Protein AF-A0A820LDZ4-F1 (afdb_monomer_lite)

Foldseek 3Di:
DQVVVLVVQVVCCVVPVVDQFDKAWDDDDFPDPDFPAFADDDPDPLVVVLQVLLVVLLVVLCVVQVLPVLFVDKRKDKGRTATPLVVVLVVVVVVVVPDPDDDDPVPPPVSNCSVVVHRHAIAIEIQTWDDDPQQWTFHDGDVPSTDVVSVVSSFVCSPVPRPRHRTYMYISQIRVVYHSDPD

Structure (mmCIF, N/CA/C/O backbone):
data_AF-A0A820LDZ4-F1
#
_entry.id   AF-A0A820LDZ4-F1
#
loop_
_atom_site.group_PDB
_atom_site.id
_atom_site.type_symbol
_atom_site.label_atom_id
_atom_site.label_alt_id
_atom_site.label_comp_id
_atom_site.label_asym_id
_atom_site.label_entity_id
_atom_site.label_seq_id
_atom_site.pdbx_PDB_ins_code
_atom_site.Cartn_x
_atom_site.Cartn_y
_atom_site.Cartn_z
_atom_site.occupancy
_atom_site.B_iso_or_equiv
_atom_site.auth_seq_id
_atom_site.auth_comp_id
_atom_site.auth_asym_id
_atom_site.auth_atom_id
_atom_site.pdbx_PDB_model_num
ATOM 1 N N . ASN A 1 1 ? -3.544 -14.810 -9.391 1.00 91.81 1 ASN A N 1
ATOM 2 C CA . ASN A 1 1 ? -2.266 -14.932 -10.120 1.00 91.81 1 ASN A CA 1
ATOM 3 C C . ASN A 1 1 ? -1.621 -13.548 -10.182 1.00 91.81 1 ASN A C 1
ATOM 5 O O . ASN A 1 1 ? -2.270 -12.630 -10.665 1.00 91.81 1 ASN A O 1
ATOM 9 N N . TRP A 1 2 ? -0.406 -13.363 -9.652 1.00 96.25 2 TRP A N 1
ATOM 10 C CA . TRP A 1 2 ? 0.249 -12.044 -9.598 1.00 96.25 2 TRP A CA 1
ATOM 11 C C . TRP A 1 2 ? 0.609 -11.492 -10.979 1.00 96.25 2 TRP A C 1
ATOM 13 O O . TRP A 1 2 ? 0.410 -10.307 -11.232 1.00 96.25 2 TRP A O 1
ATOM 23 N N . ASN A 1 3 ? 1.061 -12.344 -11.900 1.00 94.25 3 ASN A N 1
ATOM 24 C CA . ASN A 1 3 ? 1.468 -11.915 -13.239 1.00 94.25 3 ASN A CA 1
ATOM 25 C C . ASN A 1 3 ? 0.296 -11.323 -14.035 1.00 94.25 3 ASN A C 1
ATOM 27 O O . ASN A 1 3 ? 0.443 -10.286 -14.681 1.00 94.25 3 ASN A O 1
ATOM 31 N N . GLU A 1 4 ? -0.894 -11.912 -13.911 1.00 96.69 4 GLU A N 1
ATOM 32 C CA . GLU A 1 4 ? -2.128 -11.366 -14.491 1.00 96.69 4 GLU A CA 1
ATOM 33 C C . GLU A 1 4 ? -2.488 -9.992 -13.908 1.00 96.69 4 GLU A C 1
ATOM 35 O O . GLU A 1 4 ? -2.850 -9.086 -14.658 1.00 96.69 4 GLU A O 1
ATOM 40 N N . LEU A 1 5 ? -2.329 -9.800 -12.592 1.00 97.31 5 LEU A N 1
ATOM 41 C CA . LEU A 1 5 ? -2.574 -8.510 -11.939 1.00 97.31 5 LEU A CA 1
ATOM 42 C C . LEU A 1 5 ? -1.616 -7.423 -12.446 1.00 97.31 5 LEU A C 1
ATOM 44 O O . LEU A 1 5 ? -2.053 -6.309 -12.731 1.00 97.31 5 LEU A O 1
ATOM 48 N N . PHE A 1 6 ? -0.328 -7.736 -12.622 1.00 96.56 6 PHE A N 1
ATOM 49 C CA . PHE A 1 6 ? 0.636 -6.788 -13.192 1.00 96.56 6 PHE A CA 1
ATOM 50 C C . PHE A 1 6 ? 0.334 -6.454 -14.657 1.00 96.56 6 PHE A C 1
ATOM 52 O O . PHE A 1 6 ? 0.471 -5.299 -15.067 1.00 96.56 6 PHE A O 1
ATOM 59 N N . ILE A 1 7 ? -0.100 -7.436 -15.456 1.00 96.31 7 ILE A N 1
ATOM 60 C CA . ILE A 1 7 ? -0.547 -7.192 -16.834 1.00 96.31 7 ILE A CA 1
ATOM 61 C C . ILE A 1 7 ? -1.754 -6.250 -16.825 1.00 96.31 7 ILE A C 1
ATOM 63 O O . ILE A 1 7 ? -1.738 -5.242 -17.530 1.00 96.31 7 ILE A O 1
ATOM 67 N N . LEU A 1 8 ? -2.756 -6.520 -15.985 1.00 97.25 8 LEU A N 1
ATOM 68 C CA . LEU A 1 8 ? -3.945 -5.681 -15.858 1.00 97.25 8 LEU A CA 1
ATOM 69 C C . LEU A 1 8 ? -3.591 -4.246 -15.437 1.00 97.25 8 LEU A C 1
ATOM 71 O O . LEU A 1 8 ? -4.048 -3.296 -16.068 1.00 97.25 8 LEU A O 1
ATOM 75 N N . ALA A 1 9 ? -2.719 -4.074 -14.442 1.00 97.06 9 ALA A N 1
ATOM 76 C CA . ALA A 1 9 ? -2.246 -2.761 -14.001 1.00 97.06 9 ALA A CA 1
ATOM 77 C C . ALA A 1 9 ? -1.573 -1.966 -15.136 1.00 97.06 9 ALA A C 1
ATOM 79 O O . ALA A 1 9 ? -1.817 -0.767 -15.313 1.00 97.06 9 ALA A O 1
ATOM 80 N N . ARG A 1 10 ? -0.763 -2.639 -15.962 1.00 94.88 10 ARG A N 1
ATOM 81 C CA . ARG A 1 10 ? -0.138 -2.032 -17.147 1.00 94.88 10 ARG A CA 1
ATOM 82 C C . ARG A 1 10 ? -1.156 -1.676 -18.226 1.00 94.88 10 ARG A C 1
ATOM 84 O O . ARG A 1 10 ? -0.977 -0.669 -18.900 1.00 94.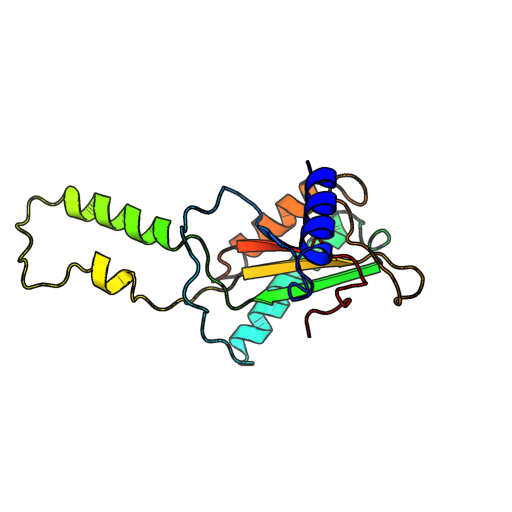88 10 ARG A O 1
ATOM 91 N N . LEU A 1 11 ? -2.195 -2.487 -18.418 1.00 96.75 11 LEU A N 1
ATOM 92 C CA . LEU A 1 11 ? -3.255 -2.195 -19.384 1.00 96.75 11 LEU A CA 1
ATOM 93 C C . LEU A 1 11 ? -4.089 -0.988 -18.945 1.00 96.75 11 LEU A C 1
ATOM 95 O O . LEU A 1 11 ? -4.303 -0.089 -19.752 1.00 96.75 11 LEU A O 1
ATOM 99 N N . ILE A 1 12 ? -4.480 -0.925 -17.668 1.00 96.88 12 ILE A N 1
ATOM 100 C CA . ILE A 1 12 ? -5.252 0.192 -17.105 1.00 96.88 12 ILE A CA 1
ATOM 101 C C . ILE A 1 12 ? -4.494 1.509 -17.273 1.00 96.88 12 ILE A C 1
ATOM 103 O O . ILE A 1 12 ? -5.040 2.461 -17.817 1.00 96.88 12 ILE A O 1
ATOM 107 N N . THR A 1 13 ? -3.223 1.560 -16.872 1.00 95.56 13 THR A N 1
ATOM 108 C CA . THR A 1 13 ? -2.431 2.800 -16.965 1.00 95.56 13 THR A CA 1
ATOM 109 C C . THR A 1 13 ? -2.109 3.213 -18.406 1.00 95.56 13 THR A C 1
ATOM 111 O O . THR A 1 13 ? -1.914 4.395 -18.684 1.00 95.56 13 THR A O 1
ATOM 114 N N . LYS A 1 14 ? -2.087 2.263 -19.352 1.00 93.44 14 LYS A N 1
ATOM 115 C CA . LYS A 1 14 ? -1.964 2.556 -20.789 1.00 93.44 14 LYS A CA 1
ATOM 116 C C . LYS A 1 14 ? -3.260 3.059 -21.414 1.00 93.44 14 LYS A C 1
ATOM 118 O O . LYS A 1 14 ? -3.196 3.918 -22.281 1.00 93.44 14 LYS A O 1
ATOM 123 N N . ALA A 1 15 ? -4.402 2.496 -21.027 1.00 96.56 15 ALA A N 1
ATOM 124 C CA . ALA A 1 15 ? -5.705 2.876 -21.568 1.00 96.56 15 ALA A CA 1
ATOM 125 C C . ALA A 1 15 ? -6.211 4.193 -20.961 1.00 96.56 15 ALA A C 1
ATOM 127 O O . ALA A 1 15 ? -6.819 5.010 -21.648 1.00 96.56 15 ALA A O 1
ATOM 128 N N . CYS A 1 16 ? -5.931 4.412 -19.677 1.00 95.62 16 CYS A N 1
ATOM 129 C CA . CYS A 1 16 ? -6.402 5.547 -18.901 1.00 95.62 16 CYS A CA 1
ATOM 130 C C . CYS A 1 16 ? -5.209 6.386 -18.435 1.00 95.62 16 CYS A C 1
ATOM 132 O O . CYS A 1 16 ? -4.740 6.236 -17.312 1.00 95.62 16 CYS A O 1
ATOM 134 N N . HIS A 1 17 ? -4.737 7.308 -19.277 1.00 90.38 17 HIS A N 1
ATOM 135 C CA . HIS A 1 17 ? -3.549 8.131 -18.992 1.00 90.38 17 HIS A CA 1
ATOM 136 C C . HIS A 1 17 ? -3.663 9.052 -17.761 1.00 90.38 17 HIS A C 1
ATOM 138 O O . HIS A 1 17 ? -2.660 9.593 -17.313 1.00 90.38 17 HIS A O 1
ATOM 144 N N . HIS A 1 18 ? -4.866 9.235 -17.211 1.00 94.12 18 HIS A N 1
ATOM 145 C CA . HIS A 1 18 ? -5.101 9.965 -15.960 1.00 94.12 18 HIS A CA 1
ATOM 146 C C . HIS A 1 18 ? -4.904 9.089 -14.707 1.00 94.12 18 HIS A C 1
ATOM 148 O O . HIS A 1 18 ? -4.916 9.600 -13.589 1.00 94.12 18 HIS A O 1
ATOM 154 N N . ILE A 1 19 ? -4.738 7.772 -14.874 1.00 94.88 19 ILE A N 1
ATOM 155 C CA . ILE A 1 19 ? -4.472 6.832 -13.787 1.00 94.88 19 ILE A CA 1
ATOM 156 C C . ILE A 1 19 ? -2.964 6.626 -13.687 1.00 94.88 19 ILE A C 1
ATOM 158 O O . ILE A 1 19 ? -2.357 5.915 -14.487 1.00 94.88 19 ILE A O 1
ATOM 162 N N . ASN A 1 20 ? -2.367 7.213 -12.653 1.00 93.31 20 ASN A N 1
ATOM 163 C CA . ASN A 1 20 ? -0.928 7.111 -12.419 1.00 93.31 20 ASN A CA 1
ATOM 164 C C . ASN A 1 20 ? -0.528 5.835 -11.683 1.00 93.31 20 ASN A C 1
ATOM 166 O O . ASN A 1 20 ? 0.629 5.434 -11.775 1.00 93.31 20 ASN A O 1
ATOM 170 N N . ARG A 1 21 ? -1.447 5.224 -10.921 1.00 96.12 21 ARG A N 1
ATOM 171 C CA . ARG A 1 21 ? -1.162 4.064 -10.071 1.00 96.12 21 ARG A CA 1
ATOM 172 C C . ARG A 1 21 ? -2.318 3.081 -10.024 1.00 96.12 21 ARG A C 1
ATOM 174 O O . ARG A 1 21 ? -3.480 3.474 -9.991 1.00 96.12 21 ARG A O 1
ATOM 181 N N . VAL A 1 22 ? -1.971 1.802 -9.963 1.00 97.56 22 VAL A N 1
ATOM 182 C CA . VAL A 1 22 ? -2.888 0.687 -9.736 1.00 97.56 22 VAL A CA 1
ATOM 183 C C . VAL A 1 22 ? -2.354 -0.131 -8.568 1.00 97.56 22 VAL A C 1
ATOM 185 O O . VAL A 1 22 ? -1.201 -0.557 -8.563 1.00 97.56 22 VAL A O 1
ATOM 188 N N . VAL A 1 23 ? -3.208 -0.357 -7.577 1.00 97.62 23 VAL A N 1
ATOM 189 C CA . VAL A 1 23 ? -2.893 -1.114 -6.363 1.00 97.62 23 VAL A CA 1
ATOM 190 C C . VAL A 1 23 ? -3.804 -2.331 -6.250 1.00 97.62 23 VAL A C 1
ATOM 192 O O . VAL A 1 23 ? -4.961 -2.294 -6.666 1.00 97.62 23 VAL A O 1
ATOM 195 N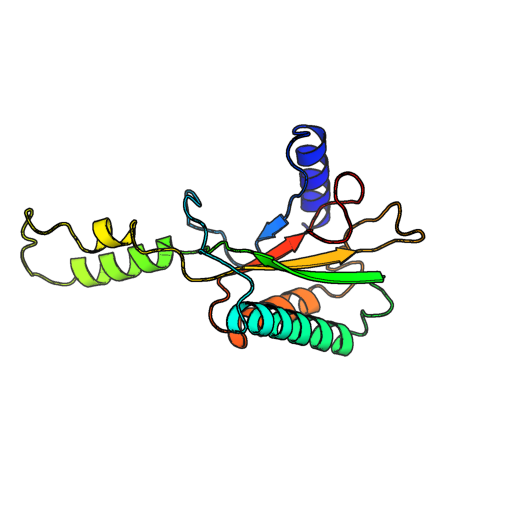 N . TYR A 1 24 ? -3.292 -3.405 -5.659 1.00 97.69 24 TYR A N 1
ATOM 196 C CA . TYR A 1 24 ? -4.068 -4.575 -5.268 1.00 97.69 24 TYR A CA 1
ATOM 197 C C . TYR A 1 24 ? -4.395 -4.517 -3.779 1.00 97.69 24 TYR A C 1
ATOM 199 O O . TYR A 1 24 ? -3.505 -4.296 -2.963 1.00 97.69 24 TYR A O 1
ATOM 207 N N . ILE A 1 25 ? -5.656 -4.733 -3.408 1.00 97.00 25 ILE A N 1
ATOM 208 C CA . ILE A 1 25 ? -6.081 -4.742 -2.004 1.00 97.00 25 ILE A CA 1
ATOM 209 C C . ILE A 1 25 ? -5.929 -6.159 -1.449 1.00 97.00 25 ILE A C 1
ATOM 211 O O . ILE A 1 25 ? -6.542 -7.093 -1.964 1.00 97.00 25 ILE A O 1
ATOM 215 N N . LEU A 1 26 ? -5.124 -6.327 -0.397 1.00 96.44 26 LEU A N 1
ATOM 216 C CA . LEU A 1 26 ? -4.851 -7.641 0.184 1.00 96.44 26 LEU A CA 1
ATOM 217 C C . LEU A 1 26 ? -6.003 -8.123 1.083 1.00 96.44 26 LEU A C 1
ATOM 219 O O . LEU A 1 26 ? -6.710 -7.352 1.747 1.00 96.44 26 LEU A O 1
ATOM 223 N N . GLY A 1 27 ? -6.143 -9.448 1.151 1.00 92.12 27 GLY A N 1
ATOM 224 C CA . GLY A 1 27 ? -7.126 -10.143 1.976 1.00 92.12 27 GLY A CA 1
ATOM 225 C C . GLY A 1 27 ? -8.424 -10.475 1.238 1.00 92.12 27 GLY A C 1
ATOM 226 O O . GLY A 1 27 ? -8.455 -10.638 0.022 1.00 92.12 27 GLY A O 1
ATOM 227 N N . LYS A 1 28 ? -9.512 -10.623 2.003 1.00 90.75 28 LYS A N 1
ATOM 228 C CA . LYS A 1 28 ? -10.833 -10.978 1.463 1.00 90.75 28 LYS A CA 1
ATOM 229 C C . LYS A 1 28 ? -11.374 -9.878 0.549 1.00 90.75 28 LYS A C 1
ATOM 231 O O . LYS A 1 28 ? -11.062 -8.704 0.766 1.00 90.75 28 LYS A O 1
ATOM 236 N N . LYS A 1 29 ? -12.234 -10.281 -0.394 1.00 89.75 29 LYS A N 1
ATOM 237 C CA . LYS A 1 29 ? -12.983 -9.393 -1.293 1.00 89.75 29 LYS A CA 1
ATOM 238 C C . LYS A 1 29 ? -13.617 -8.240 -0.509 1.00 89.75 29 LYS A C 1
ATOM 240 O O . LYS A 1 29 ? -14.257 -8.476 0.515 1.00 89.75 29 LYS A O 1
ATOM 245 N N . ILE A 1 30 ? -13.431 -7.022 -1.009 1.00 88.56 30 ILE A N 1
ATOM 246 C CA . ILE A 1 30 ? -14.076 -5.824 -0.471 1.00 88.56 30 ILE A CA 1
ATOM 247 C C . ILE A 1 30 ? -15.571 -5.890 -0.782 1.00 88.56 30 ILE A C 1
ATOM 249 O O . ILE A 1 30 ? -15.960 -6.167 -1.919 1.00 88.56 30 ILE A O 1
ATOM 253 N N . LEU A 1 31 ? -16.390 -5.692 0.251 1.00 81.38 31 LEU A N 1
ATOM 254 C CA . LEU A 1 31 ? -17.851 -5.684 0.143 1.00 81.38 31 LEU A CA 1
ATOM 255 C C . LEU A 1 31 ? -18.421 -4.276 -0.039 1.00 81.38 31 LEU A C 1
ATOM 257 O O . LEU A 1 31 ? -19.598 -4.145 -0.363 1.00 81.38 31 LEU A O 1
ATOM 261 N N . ASP A 1 32 ? -17.610 -3.237 0.170 1.00 76.94 32 ASP A N 1
ATOM 262 C CA . ASP A 1 32 ? -18.027 -1.867 -0.107 1.00 76.94 32 ASP A CA 1
ATOM 263 C C . ASP A 1 32 ? -18.337 -1.730 -1.599 1.00 76.94 32 ASP A C 1
ATOM 265 O O . ASP A 1 32 ? -17.495 -2.038 -2.445 1.00 76.94 32 ASP A O 1
ATOM 269 N N . ALA A 1 33 ? -19.543 -1.263 -1.917 1.00 71.81 33 ALA A N 1
ATOM 270 C CA . ALA A 1 33 ? -19.920 -0.982 -3.297 1.00 71.81 33 ALA A CA 1
ATOM 271 C C . ALA A 1 33 ? -19.089 0.181 -3.861 1.00 71.81 33 ALA A C 1
ATOM 273 O O . ALA A 1 33 ? -18.603 0.105 -4.986 1.00 71.81 33 ALA A O 1
ATOM 274 N N . GLU A 1 34 ? -18.886 1.229 -3.054 1.00 79.50 34 GLU A N 1
ATOM 275 C CA . GLU A 1 34 ? -18.135 2.427 -3.422 1.00 79.50 34 GLU A CA 1
ATOM 276 C C . GLU A 1 34 ? -17.429 3.046 -2.208 1.00 79.50 34 GLU A C 1
ATOM 278 O O . GLU A 1 34 ? -17.932 3.031 -1.080 1.00 79.50 34 GLU A O 1
ATOM 283 N N . ILE A 1 35 ? -16.268 3.658 -2.452 1.00 83.81 35 ILE A N 1
ATOM 284 C CA . ILE A 1 35 ? -15.546 4.459 -1.461 1.00 83.81 35 ILE A CA 1
ATOM 285 C C . ILE A 1 35 ? -15.822 5.938 -1.740 1.00 83.81 35 ILE A C 1
ATOM 287 O O . ILE A 1 35 ? -15.151 6.571 -2.548 1.00 83.81 35 ILE A O 1
ATOM 291 N N . THR A 1 36 ? -16.815 6.499 -1.052 1.00 82.44 36 THR A N 1
ATOM 292 C CA . THR A 1 36 ? -17.288 7.884 -1.267 1.00 82.44 36 THR A CA 1
ATOM 293 C C . THR A 1 36 ? -16.688 8.913 -0.306 1.00 82.44 36 THR A C 1
ATOM 295 O O . THR A 1 36 ? -16.919 10.110 -0.446 1.00 82.44 36 THR A O 1
ATOM 298 N N . GLN A 1 37 ? -15.922 8.463 0.689 1.00 84.31 37 GLN A N 1
ATOM 299 C CA . GLN A 1 37 ? -15.364 9.311 1.741 1.00 84.31 37 GLN A CA 1
ATOM 300 C C . GLN A 1 37 ? -13.917 8.934 2.024 1.00 84.31 37 GLN A C 1
ATOM 302 O O . GLN A 1 37 ? -13.601 7.746 2.140 1.00 84.31 37 GLN A O 1
ATOM 307 N N . VAL A 1 38 ? -13.092 9.961 2.221 1.00 91.94 38 VAL A N 1
ATOM 308 C CA . VAL A 1 38 ? -11.710 9.855 2.692 1.00 91.94 38 VAL A CA 1
ATOM 309 C C . VAL A 1 38 ? -11.616 10.260 4.161 1.00 91.94 38 VAL A C 1
ATOM 311 O O . VAL A 1 38 ? -12.336 11.142 4.631 1.00 91.94 38 VAL A O 1
ATOM 314 N N . THR A 1 39 ? -10.711 9.625 4.895 1.00 91.75 39 THR A N 1
ATOM 315 C CA . THR A 1 39 ? -10.393 9.978 6.280 1.00 91.75 39 THR A CA 1
ATOM 316 C C . THR A 1 39 ? -9.628 11.293 6.295 1.00 91.75 39 THR A C 1
ATOM 318 O O . THR A 1 39 ? -8.538 11.386 5.728 1.00 91.75 39 THR A O 1
ATOM 321 N N . ARG A 1 40 ? -10.163 12.328 6.953 1.00 92.94 40 ARG A N 1
ATOM 322 C CA . ARG A 1 40 ? -9.474 13.622 7.053 1.00 92.94 40 ARG A CA 1
ATOM 323 C C . ARG A 1 40 ? -8.105 13.417 7.701 1.00 92.94 40 ARG A C 1
ATOM 325 O O . ARG A 1 40 ? -8.017 13.024 8.859 1.00 92.94 40 ARG A O 1
ATOM 332 N N . THR A 1 41 ? -7.050 13.673 6.936 1.00 94.62 41 THR A N 1
ATOM 333 C CA . THR A 1 41 ? -5.676 13.370 7.338 1.00 94.62 41 THR A CA 1
ATOM 334 C C . THR A 1 41 ? -4.809 14.599 7.124 1.00 94.62 41 THR A C 1
ATOM 336 O O . THR A 1 41 ? -4.896 15.277 6.103 1.00 94.62 41 THR A O 1
ATOM 339 N N . SER A 1 42 ? -3.999 14.917 8.123 1.00 94.88 42 SER A N 1
ATOM 340 C CA . SER A 1 42 ? -2.992 15.975 8.089 1.00 94.88 42 SER A CA 1
ATOM 341 C C . SER A 1 42 ? -1.743 15.445 8.785 1.00 94.88 42 SER A C 1
ATOM 343 O O . SER A 1 42 ? -1.820 14.431 9.478 1.00 94.88 42 SER A O 1
ATOM 345 N N . LEU A 1 43 ? -0.601 16.106 8.598 1.00 95.06 43 LEU A N 1
ATOM 346 C CA . LEU A 1 43 ? 0.676 15.710 9.199 1.00 95.06 43 LEU A CA 1
ATOM 347 C C . LEU A 1 43 ? 0.705 16.018 10.705 1.00 95.06 43 LEU A C 1
ATOM 349 O O . LEU A 1 43 ? 1.436 16.887 11.171 1.00 95.06 43 LEU A O 1
ATOM 353 N N . THR A 1 44 ? -0.140 15.327 11.467 1.00 96.81 44 THR A N 1
ATOM 354 C CA . THR A 1 44 ? -0.107 15.315 12.928 1.00 96.81 44 THR A CA 1
ATOM 355 C C . THR A 1 44 ? 0.828 14.213 13.414 1.00 96.81 44 THR A C 1
ATOM 357 O O . THR A 1 44 ? 1.102 13.248 12.695 1.00 96.81 44 THR A O 1
ATOM 360 N N . GLN A 1 45 ? 1.296 14.338 14.655 1.00 96.81 45 GLN A N 1
ATOM 361 C CA . GLN A 1 45 ? 2.224 13.378 15.252 1.00 96.81 45 GLN A CA 1
ATOM 362 C C . GLN A 1 45 ? 1.668 11.945 15.223 1.00 96.81 45 GLN A C 1
ATOM 364 O O . GLN A 1 45 ? 2.360 11.036 14.777 1.00 96.81 45 GLN A O 1
ATOM 369 N N . ASP A 1 46 ? 0.386 11.765 15.554 1.00 95.25 46 ASP A N 1
ATOM 370 C CA . ASP A 1 46 ? -0.271 10.451 15.544 1.00 95.25 46 ASP A CA 1
ATOM 371 C C . ASP A 1 46 ? -0.277 9.787 14.158 1.00 95.25 46 ASP A C 1
ATOM 373 O O . ASP A 1 46 ? -0.145 8.569 14.035 1.00 95.25 46 ASP A O 1
ATOM 377 N N . ILE A 1 47 ? -0.437 10.576 13.090 1.00 97.00 47 ILE A N 1
ATOM 378 C CA . ILE A 1 47 ? -0.436 10.070 11.712 1.00 97.00 47 ILE A CA 1
ATOM 379 C C . ILE A 1 47 ? 0.979 9.684 11.283 1.00 97.00 47 ILE A C 1
ATOM 381 O O . ILE A 1 47 ? 1.172 8.630 10.674 1.00 97.00 47 ILE A O 1
ATOM 385 N N . VAL A 1 48 ? 1.969 10.505 11.638 1.00 97.38 48 VAL A N 1
ATOM 386 C CA . VAL A 1 48 ? 3.382 10.219 11.365 1.00 97.38 48 VAL A CA 1
ATOM 387 C C . VAL A 1 48 ? 3.833 8.967 12.116 1.00 97.38 48 VAL A C 1
ATOM 389 O O . VAL A 1 48 ? 4.460 8.092 11.523 1.00 97.38 48 VAL A O 1
ATOM 392 N N . ASP A 1 49 ? 3.479 8.831 13.392 1.00 97.88 49 ASP A N 1
ATOM 393 C CA . ASP A 1 49 ? 3.851 7.665 14.196 1.00 97.88 49 ASP A CA 1
ATOM 394 C C . ASP A 1 49 ? 3.151 6.395 13.719 1.00 97.88 49 ASP A C 1
ATOM 396 O O . ASP A 1 49 ? 3.771 5.332 13.674 1.00 97.88 49 ASP A O 1
ATOM 400 N N . LYS A 1 50 ? 1.907 6.504 13.241 1.00 97.81 50 LYS A N 1
ATOM 401 C CA . LYS A 1 50 ? 1.222 5.398 12.565 1.00 97.81 50 LYS A CA 1
ATOM 402 C C . LYS A 1 50 ? 1.961 4.954 11.302 1.00 97.81 50 LYS A C 1
ATOM 404 O O . LYS A 1 50 ? 2.168 3.755 11.115 1.00 97.81 50 LYS A O 1
ATOM 409 N N . ALA A 1 51 ? 2.375 5.892 10.447 1.00 97.69 51 ALA A N 1
ATOM 410 C CA . ALA A 1 51 ? 3.135 5.577 9.237 1.00 97.69 51 ALA A CA 1
ATOM 411 C C . ALA A 1 51 ? 4.487 4.921 9.575 1.00 97.69 51 ALA A C 1
ATOM 413 O O . ALA A 1 51 ? 4.820 3.882 9.006 1.00 97.69 51 ALA A O 1
ATOM 414 N N . ARG A 1 52 ? 5.210 5.453 10.571 1.00 98.44 52 ARG A N 1
ATOM 415 C CA . ARG A 1 52 ? 6.463 4.871 11.085 1.00 98.44 52 ARG A CA 1
ATOM 416 C C . ARG A 1 52 ? 6.272 3.463 11.638 1.00 98.44 52 ARG A C 1
ATOM 418 O O . ARG A 1 52 ? 7.104 2.602 11.381 1.00 98.44 52 ARG A O 1
ATOM 425 N N . ALA A 1 53 ? 5.192 3.212 12.377 1.00 98.50 53 ALA A N 1
ATOM 426 C CA . ALA A 1 53 ? 4.896 1.884 12.905 1.00 98.50 53 ALA A CA 1
ATOM 427 C C . ALA A 1 53 ? 4.629 0.876 11.774 1.00 98.50 53 ALA A C 1
ATOM 429 O O . ALA A 1 53 ? 5.147 -0.241 11.806 1.00 98.50 53 ALA A O 1
ATOM 430 N N . CYS A 1 54 ? 3.874 1.277 10.745 1.00 98.50 54 CYS A N 1
ATOM 431 C CA . CYS A 1 54 ? 3.638 0.440 9.565 1.00 98.50 54 CYS A CA 1
ATOM 432 C C . CYS A 1 54 ? 4.947 0.105 8.840 1.00 98.50 54 CYS A C 1
ATOM 434 O O . CYS A 1 54 ? 5.187 -1.061 8.523 1.00 98.50 54 CYS A O 1
ATOM 436 N N . ASP A 1 55 ? 5.786 1.118 8.608 1.00 98.38 55 ASP A N 1
ATOM 437 C CA . ASP A 1 55 ? 7.095 0.956 7.975 1.00 98.38 55 ASP A CA 1
ATOM 438 C C . ASP A 1 55 ? 8.001 0.025 8.788 1.00 98.38 55 ASP A C 1
ATOM 440 O O . ASP A 1 55 ? 8.495 -0.970 8.261 1.00 98.38 55 ASP A O 1
ATOM 444 N N . TYR A 1 56 ? 8.117 0.263 10.097 1.00 98.38 56 TYR A N 1
ATOM 445 C CA . TYR A 1 56 ? 8.900 -0.568 11.009 1.00 98.38 56 TYR A CA 1
ATOM 446 C C . TYR A 1 56 ? 8.525 -2.050 10.905 1.00 98.38 56 TYR A C 1
ATOM 448 O O . TYR A 1 56 ? 9.401 -2.899 10.725 1.00 98.38 56 TYR A O 1
ATOM 456 N N . HIS A 1 57 ? 7.230 -2.378 10.969 1.00 98.50 57 HIS A N 1
ATOM 457 C CA . HIS A 1 57 ? 6.781 -3.766 10.866 1.00 98.50 57 HIS A CA 1
ATOM 458 C C . HIS A 1 57 ? 7.103 -4.381 9.500 1.00 98.50 57 HIS A C 1
ATOM 460 O O . HIS A 1 57 ? 7.589 -5.513 9.441 1.00 98.50 57 HIS A O 1
ATOM 466 N N . ALA A 1 58 ? 6.891 -3.642 8.408 1.00 97.81 58 ALA A N 1
ATOM 467 C CA . ALA A 1 58 ? 7.228 -4.115 7.069 1.00 97.81 58 ALA A CA 1
ATOM 468 C C . ALA A 1 58 ? 8.742 -4.369 6.924 1.00 97.81 58 ALA A C 1
ATOM 470 O O . ALA A 1 58 ? 9.163 -5.405 6.410 1.00 97.81 58 ALA A O 1
ATOM 471 N N . MET A 1 59 ? 9.573 -3.466 7.442 1.00 96.44 59 MET A N 1
ATOM 472 C CA . MET A 1 59 ? 11.031 -3.578 7.412 1.00 96.44 59 MET A CA 1
ATOM 473 C C . MET A 1 59 ? 11.547 -4.764 8.235 1.00 96.44 59 MET A C 1
ATOM 475 O O . MET A 1 59 ? 12.377 -5.543 7.759 1.00 96.44 59 MET A O 1
ATOM 479 N N . VAL A 1 60 ? 11.022 -4.972 9.446 1.00 97.38 60 VAL A N 1
ATOM 480 C CA . VAL A 1 60 ? 11.394 -6.118 10.294 1.00 97.38 60 VAL A CA 1
ATOM 481 C C . VAL A 1 60 ? 11.105 -7.445 9.590 1.00 97.38 60 VAL A C 1
ATOM 483 O O . VAL A 1 60 ? 11.968 -8.322 9.556 1.00 97.38 60 VAL A O 1
ATOM 486 N N . ILE A 1 61 ? 9.933 -7.583 8.970 1.00 97.62 61 ILE A N 1
ATOM 487 C CA . ILE A 1 61 ? 9.549 -8.823 8.282 1.00 97.62 61 ILE A CA 1
ATOM 488 C C . ILE A 1 61 ? 10.411 -9.037 7.036 1.00 97.62 61 ILE A C 1
ATOM 490 O O . ILE A 1 61 ? 10.924 -10.134 6.820 1.00 97.62 61 ILE A O 1
ATOM 494 N N . MET A 1 62 ? 10.687 -7.979 6.268 1.00 95.62 62 MET A N 1
ATOM 495 C CA . MET A 1 62 ? 11.637 -8.050 5.154 1.00 95.62 62 MET A CA 1
ATOM 496 C C . MET A 1 62 ? 13.024 -8.531 5.599 1.00 95.62 62 MET A C 1
ATOM 498 O O . MET A 1 62 ? 13.673 -9.300 4.882 1.00 95.62 62 MET A O 1
ATOM 502 N N . LYS A 1 63 ? 13.462 -8.122 6.798 1.00 95.12 63 LYS A N 1
ATOM 503 C CA . LYS A 1 63 ? 14.720 -8.574 7.408 1.00 95.12 63 LYS A CA 1
ATOM 504 C C . LYS A 1 63 ? 14.713 -10.062 7.679 1.00 95.12 63 LYS A C 1
ATOM 506 O O . LYS A 1 63 ? 15.651 -10.756 7.290 1.00 95.12 63 LYS A O 1
ATOM 511 N N . ASN A 1 64 ? 13.661 -10.532 8.336 1.00 96.38 64 ASN A N 1
ATOM 512 C CA . ASN A 1 64 ? 13.529 -11.918 8.771 1.00 96.38 64 ASN A CA 1
ATOM 513 C C . ASN A 1 64 ? 13.511 -12.876 7.573 1.00 96.38 64 ASN A C 1
ATOM 515 O O . ASN A 1 64 ? 14.147 -13.928 7.613 1.00 96.38 64 ASN A O 1
ATOM 519 N N . HIS A 1 65 ? 12.891 -12.452 6.470 1.00 95.94 65 HIS A N 1
ATOM 520 C CA . HIS A 1 65 ? 12.847 -13.187 5.202 1.00 95.94 65 HIS A CA 1
ATOM 521 C C . HIS A 1 65 ? 14.070 -12.967 4.297 1.00 95.94 65 HIS A C 1
ATOM 523 O O . HIS A 1 65 ? 14.113 -13.482 3.183 1.00 95.94 65 HIS A O 1
ATOM 529 N N . LYS A 1 66 ? 15.087 -12.217 4.752 1.00 92.94 66 LYS A N 1
ATOM 530 C CA . LYS A 1 66 ? 16.331 -11.919 4.010 1.00 92.94 66 LYS A CA 1
ATOM 531 C C . LYS A 1 66 ? 16.099 -11.272 2.634 1.00 92.94 66 LYS A C 1
ATOM 533 O O . LYS A 1 66 ? 16.932 -11.402 1.740 1.00 92.94 66 LYS A O 1
ATOM 538 N N . ALA A 1 67 ? 15.001 -10.537 2.466 1.00 91.69 67 ALA A N 1
ATOM 539 C CA . ALA A 1 67 ? 14.602 -9.955 1.182 1.00 91.69 67 ALA A CA 1
ATOM 540 C C . ALA A 1 67 ? 15.194 -8.555 0.913 1.00 91.69 67 ALA A C 1
ATOM 542 O O . ALA A 1 67 ? 14.991 -8.002 -0.167 1.00 91.69 67 ALA A O 1
ATOM 543 N N . TYR A 1 68 ? 15.975 -7.996 1.847 1.00 86.81 68 TYR A N 1
ATOM 544 C CA . TYR A 1 68 ? 16.621 -6.680 1.699 1.00 86.81 68 TYR A CA 1
ATOM 545 C C . TYR A 1 68 ? 17.559 -6.563 0.498 1.00 86.81 68 TYR A C 1
ATOM 547 O O . TYR A 1 68 ? 17.710 -5.481 -0.053 1.00 86.81 68 TYR A O 1
ATOM 555 N N . SER A 1 69 ? 18.220 -7.651 0.100 1.00 89.00 69 SER A N 1
ATOM 556 C CA . SER A 1 69 ? 19.099 -7.646 -1.074 1.00 89.00 69 SER A CA 1
ATOM 557 C C . SER A 1 69 ? 18.333 -7.822 -2.386 1.00 89.00 69 SER A C 1
ATOM 559 O O . SER A 1 69 ? 18.851 -7.477 -3.446 1.00 89.00 69 SER A O 1
ATOM 561 N N . ALA A 1 70 ? 17.115 -8.366 -2.325 1.00 91.94 70 ALA A N 1
ATOM 562 C CA . ALA A 1 70 ? 16.296 -8.658 -3.495 1.00 91.94 70 ALA A CA 1
ATOM 563 C C . ALA A 1 70 ? 15.463 -7.451 -3.943 1.00 91.94 70 ALA A C 1
ATOM 565 O O . ALA A 1 70 ? 15.118 -7.358 -5.119 1.00 91.94 70 ALA A O 1
ATOM 566 N N . ILE A 1 71 ? 15.136 -6.539 -3.023 1.00 94.31 71 ILE A N 1
ATOM 567 C CA . ILE A 1 71 ? 14.293 -5.368 -3.272 1.00 94.31 71 ILE A CA 1
ATOM 568 C C . ILE A 1 71 ? 15.133 -4.099 -3.124 1.00 94.31 71 ILE A C 1
ATOM 570 O O . ILE A 1 71 ? 15.715 -3.873 -2.071 1.00 94.31 71 ILE A O 1
ATOM 574 N N . SER A 1 72 ? 15.180 -3.257 -4.164 1.00 93.69 72 SER A N 1
ATOM 575 C CA . SER A 1 72 ? 15.976 -2.021 -4.130 1.00 93.69 72 SER A CA 1
ATOM 576 C C . SER A 1 72 ? 15.450 -1.055 -3.069 1.00 93.69 72 SER A C 1
ATOM 578 O O . SER A 1 72 ? 16.229 -0.513 -2.293 1.00 93.69 72 SER A O 1
ATOM 580 N N . GLN A 1 73 ? 14.131 -0.838 -3.047 1.00 93.44 73 GLN A N 1
ATOM 581 C CA . GLN A 1 73 ? 13.435 -0.010 -2.061 1.00 93.44 73 GLN A CA 1
ATOM 582 C C . GLN A 1 73 ? 12.008 -0.525 -1.849 1.00 93.44 73 GLN A C 1
ATOM 584 O O . GLN A 1 73 ? 11.413 -1.113 -2.757 1.00 93.44 73 GLN A O 1
ATOM 589 N N . MET A 1 74 ? 11.445 -0.281 -0.665 1.00 96.25 74 MET A N 1
ATOM 590 C CA . MET A 1 74 ? 10.028 -0.523 -0.408 1.00 96.25 74 MET A CA 1
ATOM 591 C C . MET A 1 74 ? 9.401 0.599 0.425 1.00 96.25 74 MET A C 1
ATOM 593 O O . MET A 1 74 ? 9.293 0.439 1.638 1.00 96.25 74 MET A O 1
ATOM 597 N N . PRO A 1 75 ? 8.976 1.718 -0.190 1.00 96.94 75 PRO A N 1
ATOM 598 C CA . PRO A 1 75 ? 8.179 2.705 0.522 1.00 96.94 75 PRO A CA 1
ATOM 599 C C . PRO A 1 75 ? 6.907 2.094 1.123 1.00 96.94 75 PRO A C 1
ATOM 601 O O . PRO A 1 75 ? 6.255 1.230 0.523 1.00 96.94 75 PRO A O 1
ATOM 604 N N . VAL A 1 76 ? 6.547 2.563 2.314 1.00 97.81 76 VAL A N 1
ATOM 605 C CA . VAL A 1 76 ? 5.314 2.199 3.013 1.00 97.81 76 VAL A CA 1
ATOM 606 C C . VAL A 1 76 ? 4.473 3.458 3.167 1.00 97.81 76 VAL A C 1
ATOM 608 O O . VAL A 1 76 ? 4.829 4.374 3.901 1.00 97.81 76 VAL A O 1
ATOM 611 N N . VAL A 1 77 ? 3.362 3.519 2.435 1.00 97.75 77 VAL A N 1
ATOM 612 C CA . VAL A 1 77 ? 2.578 4.749 2.269 1.00 97.75 77 VAL A CA 1
ATOM 613 C C . VAL A 1 77 ? 1.249 4.617 2.993 1.0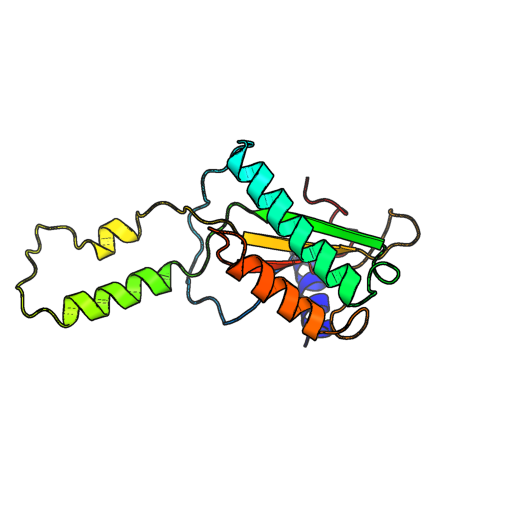0 97.75 77 VAL A C 1
ATOM 615 O O . VAL A 1 77 ? 0.472 3.702 2.723 1.00 97.75 77 VAL A O 1
ATOM 618 N N . LEU A 1 78 ? 0.957 5.546 3.898 1.00 97.81 78 LEU A N 1
ATOM 619 C CA . LEU A 1 78 ? -0.339 5.623 4.561 1.00 97.81 78 LEU A CA 1
ATOM 620 C C . LEU A 1 78 ? -1.322 6.409 3.683 1.00 97.81 78 LEU A C 1
ATOM 622 O O . LEU A 1 78 ? -1.068 7.563 3.349 1.00 97.81 78 LEU A O 1
ATOM 626 N N . ILE A 1 79 ? -2.463 5.811 3.343 1.00 97.38 79 ILE A N 1
ATOM 627 C CA . ILE A 1 79 ? -3.512 6.457 2.547 1.00 97.38 79 ILE A CA 1
ATOM 628 C C . ILE A 1 79 ? -4.772 6.717 3.389 1.00 97.38 79 ILE A C 1
ATOM 630 O O . ILE A 1 79 ? -5.151 5.883 4.221 1.00 97.38 79 ILE A O 1
ATOM 634 N N . PRO A 1 80 ? -5.469 7.847 3.168 1.00 96.56 80 PRO A N 1
ATOM 635 C CA . PRO A 1 80 ? -6.660 8.250 3.918 1.00 96.56 80 PRO A CA 1
ATOM 636 C C . PRO A 1 80 ? -7.925 7.508 3.460 1.00 96.56 80 PRO A C 1
ATOM 638 O O . PRO A 1 80 ? -8.979 8.113 3.281 1.00 96.56 80 PRO A O 1
ATOM 641 N N . ILE A 1 81 ? -7.831 6.200 3.226 1.00 94.88 81 ILE A N 1
ATOM 642 C CA . ILE A 1 81 ? -8.945 5.383 2.744 1.00 94.88 81 ILE A CA 1
ATOM 643 C C . ILE A 1 81 ? -9.253 4.298 3.767 1.00 94.88 81 ILE A C 1
ATOM 645 O O . ILE A 1 81 ? -8.382 3.503 4.124 1.00 94.88 81 ILE A O 1
ATOM 649 N N . GLN A 1 82 ? -10.511 4.260 4.197 1.00 92.75 82 GLN A N 1
ATOM 650 C CA . GLN A 1 82 ? -11.064 3.184 5.004 1.00 92.75 82 GLN A CA 1
ATOM 651 C C . GLN A 1 82 ? -11.901 2.256 4.128 1.00 92.75 82 GLN A C 1
ATOM 653 O O . GLN A 1 82 ? -12.872 2.698 3.512 1.00 92.75 82 GLN A O 1
ATOM 658 N N . PHE A 1 83 ? -11.547 0.975 4.136 1.00 91.56 83 PHE A N 1
ATOM 659 C CA . PHE A 1 83 ? -12.351 -0.097 3.550 1.00 91.56 83 PHE A CA 1
ATOM 660 C C . PHE A 1 83 ? -13.168 -0.830 4.626 1.00 91.56 83 PHE A C 1
ATOM 662 O O . PHE A 1 83 ? -12.992 -0.607 5.824 1.00 91.56 83 PHE A O 1
ATOM 669 N N . ASP A 1 84 ? -14.033 -1.731 4.172 1.00 86.50 84 ASP A N 1
ATOM 670 C CA . ASP A 1 84 ? -14.906 -2.623 4.934 1.00 86.50 84 ASP A CA 1
ATOM 671 C C . ASP A 1 84 ? -15.935 -1.922 5.821 1.00 86.50 84 ASP A C 1
ATOM 673 O O . ASP A 1 84 ? -16.383 -2.473 6.830 1.00 86.50 84 ASP A O 1
ATOM 677 N N . ARG A 1 85 ? -16.366 -0.716 5.442 1.00 78.81 85 ARG A N 1
ATOM 678 C CA . ARG A 1 85 ? -17.380 0.023 6.205 1.00 78.81 85 ARG A CA 1
ATOM 679 C C . ARG A 1 85 ? -18.720 -0.705 6.203 1.00 78.81 85 ARG A C 1
ATOM 681 O O . ARG A 1 85 ? -19.387 -0.737 7.236 1.00 78.81 85 ARG A O 1
ATOM 688 N N . GLN A 1 86 ? -19.080 -1.353 5.094 1.00 68.25 86 GLN A N 1
ATOM 689 C CA . GLN A 1 86 ? -20.346 -2.083 4.987 1.00 68.25 86 GLN A CA 1
ATOM 690 C C . GLN A 1 86 ? -20.451 -3.249 5.986 1.00 68.25 86 GLN A C 1
ATOM 692 O O . GLN A 1 86 ? -21.544 -3.565 6.448 1.00 68.25 86 GLN A O 1
ATOM 697 N N . ILE A 1 87 ? -19.326 -3.856 6.387 1.00 63.59 87 ILE A N 1
ATOM 698 C CA . ILE A 1 87 ? -19.319 -4.948 7.374 1.00 63.59 87 ILE A CA 1
ATOM 699 C C . ILE A 1 87 ? -19.867 -4.456 8.718 1.00 63.59 87 ILE A C 1
ATOM 701 O O . ILE A 1 87 ? -20.683 -5.141 9.335 1.00 63.59 87 ILE A O 1
ATOM 705 N N . TYR A 1 88 ? -19.470 -3.255 9.142 1.00 61.47 88 TYR A N 1
ATOM 706 C CA . TYR A 1 88 ? -19.970 -2.634 10.370 1.00 61.47 88 TYR A CA 1
ATOM 707 C C . TYR A 1 88 ? -21.454 -2.270 10.275 1.00 61.47 88 TYR A C 1
ATOM 709 O O . TYR A 1 88 ? -22.167 -2.347 11.273 1.00 61.47 88 TYR A O 1
ATOM 717 N N . LEU A 1 89 ? -21.929 -1.885 9.087 1.00 61.00 89 LEU A N 1
ATOM 718 C CA . LEU A 1 89 ? -23.341 -1.568 8.867 1.00 61.00 89 LEU A CA 1
ATOM 719 C C . LEU A 1 89 ? -24.210 -2.827 8.994 1.00 61.00 89 LEU A C 1
ATOM 721 O O . LEU A 1 89 ? -25.168 -2.826 9.765 1.00 61.00 89 LEU A O 1
ATOM 725 N N . ASN A 1 90 ? -23.810 -3.918 8.339 1.00 59.41 90 ASN A N 1
ATOM 726 C CA . ASN A 1 90 ? -24.593 -5.154 8.293 1.00 59.41 90 ASN A CA 1
ATOM 727 C C . ASN A 1 90 ? -24.688 -5.859 9.663 1.00 59.41 90 ASN A C 1
ATOM 729 O O . ASN A 1 90 ? -25.769 -6.290 10.052 1.00 59.41 90 ASN A O 1
ATOM 733 N N . HIS A 1 91 ? -23.595 -5.928 10.440 1.00 56.69 91 HIS A N 1
ATOM 734 C CA . HIS A 1 91 ? -23.615 -6.577 11.768 1.00 56.69 91 HIS A CA 1
ATOM 735 C C . HIS A 1 91 ? -24.572 -5.885 12.752 1.00 56.69 91 HIS A C 1
ATOM 737 O O . HIS A 1 91 ? -25.124 -6.521 13.644 1.00 56.69 91 HIS A O 1
ATOM 743 N N . HIS A 1 92 ? -24.782 -4.575 12.610 1.00 54.34 92 HIS A N 1
ATOM 744 C CA . HIS A 1 92 ? -25.725 -3.849 13.455 1.00 54.34 92 HIS A CA 1
ATOM 745 C C . HIS A 1 92 ? -27.181 -3.986 12.998 1.00 54.34 92 HIS A C 1
ATOM 747 O O . HIS A 1 92 ? -28.072 -3.944 13.846 1.00 54.34 92 HIS A O 1
ATOM 753 N N . GLU A 1 93 ? -27.434 -4.162 11.699 1.00 54.06 93 GLU A N 1
ATOM 754 C CA . GLU A 1 93 ? -28.775 -4.472 11.188 1.00 54.06 93 GLU A CA 1
ATOM 755 C C . GLU A 1 93 ? -29.281 -5.815 11.718 1.00 54.06 93 GLU A C 1
ATOM 757 O O . GLU A 1 93 ? -30.426 -5.902 12.152 1.00 54.06 93 GLU A O 1
ATOM 762 N N . GLU A 1 94 ? -28.421 -6.834 11.786 1.00 56.62 94 GLU A N 1
ATOM 763 C CA . GLU A 1 94 ? -28.770 -8.135 12.375 1.00 56.62 94 GLU A CA 1
ATOM 764 C C . GLU A 1 94 ? -29.114 -8.037 13.871 1.00 56.62 94 GLU A C 1
ATOM 766 O O . GLU A 1 94 ? -30.058 -8.676 14.334 1.00 56.62 94 GLU A O 1
ATOM 771 N N . ILE A 1 95 ? -28.393 -7.205 14.631 1.00 58.03 95 ILE A N 1
ATOM 772 C CA . ILE A 1 95 ? -28.688 -6.969 16.055 1.00 58.03 95 ILE A CA 1
ATOM 773 C C . ILE A 1 95 ? -30.049 -6.278 16.223 1.00 58.03 95 ILE A C 1
ATOM 775 O O . ILE A 1 95 ? -30.838 -6.690 17.071 1.00 58.03 95 ILE A O 1
ATOM 779 N N . ASN A 1 96 ? -30.342 -5.260 15.409 1.00 55.62 96 ASN A N 1
ATOM 780 C CA . ASN A 1 96 ? -31.606 -4.524 15.486 1.00 55.62 96 ASN A CA 1
ATOM 781 C C . ASN A 1 96 ? -32.803 -5.368 15.021 1.00 55.62 96 ASN A C 1
ATOM 783 O O . ASN A 1 96 ? -33.857 -5.324 15.647 1.00 55.62 96 ASN A O 1
ATOM 787 N N . ASN A 1 97 ? -32.653 -6.174 13.968 1.00 56.78 97 ASN A N 1
ATOM 788 C CA . ASN A 1 97 ? -33.736 -7.032 13.474 1.00 56.78 97 ASN A CA 1
ATOM 789 C C . ASN A 1 97 ? -34.103 -8.159 14.457 1.00 56.78 97 ASN A C 1
ATOM 791 O O . ASN A 1 97 ? -35.214 -8.676 14.404 1.00 56.78 97 ASN A O 1
ATOM 795 N N . ASN A 1 98 ? -33.195 -8.517 15.370 1.00 57.00 98 ASN A N 1
ATOM 796 C CA . ASN A 1 98 ? -33.459 -9.464 16.455 1.00 57.00 98 ASN A CA 1
ATOM 797 C C . ASN A 1 98 ? -34.074 -8.810 17.708 1.00 57.00 98 ASN A C 1
ATOM 799 O O . ASN A 1 98 ? -34.422 -9.518 18.655 1.00 57.00 98 ASN A O 1
ATOM 803 N N . SER A 1 99 ? -34.223 -7.481 17.739 1.00 59.16 99 SER A N 1
ATOM 804 C CA . SER A 1 99 ? -34.992 -6.786 18.774 1.00 59.16 99 SER A CA 1
ATOM 805 C C . SER A 1 99 ? -36.441 -6.599 18.315 1.00 59.16 99 SER A C 1
ATOM 807 O O . SER A 1 99 ? -36.694 -5.944 17.312 1.00 59.16 99 SER A O 1
ATOM 809 N N . ASN A 1 100 ? -37.407 -7.157 19.052 1.00 56.47 100 ASN A N 1
ATOM 810 C CA . ASN A 1 100 ? -38.851 -7.035 18.772 1.00 56.47 100 ASN A CA 1
ATOM 811 C C . ASN A 1 100 ? -39.435 -5.646 19.136 1.00 56.47 100 ASN A C 1
ATOM 813 O O . ASN A 1 100 ? -40.619 -5.531 19.453 1.00 56.47 100 ASN A O 1
ATOM 817 N N . GLU A 1 101 ? -38.622 -4.591 19.140 1.00 60.03 101 GLU A N 1
ATOM 818 C CA . GLU A 1 101 ? -39.059 -3.230 19.468 1.00 60.03 101 GLU A CA 1
ATOM 819 C C . GLU A 1 101 ? -39.584 -2.518 18.202 1.00 60.03 101 GLU A C 1
ATOM 821 O O . GLU A 1 101 ? -38.936 -2.578 17.153 1.00 60.03 101 GLU A O 1
ATOM 826 N N . PRO A 1 102 ? -40.747 -1.840 18.253 1.00 50.47 102 PRO A N 1
ATOM 827 C CA . PRO A 1 102 ? -41.289 -1.127 17.100 1.00 50.47 102 PRO A CA 1
ATOM 828 C C . PRO A 1 102 ? -40.405 0.077 16.742 1.00 50.47 102 PRO A C 1
ATOM 830 O O . PRO A 1 102 ? -40.161 0.961 17.562 1.00 50.47 102 PRO A O 1
ATOM 833 N N . VAL A 1 103 ? -39.936 0.126 15.495 1.00 58.12 103 VAL A N 1
ATOM 834 C CA . VAL A 1 103 ? -39.088 1.213 14.984 1.00 58.12 103 VAL A CA 1
ATOM 835 C C . VAL A 1 103 ? -39.959 2.445 14.689 1.00 58.12 103 VAL A C 1
ATOM 837 O O . VAL A 1 103 ? -40.781 2.406 13.778 1.00 58.12 103 VAL A O 1
ATOM 840 N N . ASP A 1 104 ? -39.802 3.543 15.443 1.00 53.16 104 ASP A N 1
ATOM 841 C CA . ASP A 1 104 ? -40.473 4.825 15.140 1.00 53.16 104 ASP A CA 1
ATOM 842 C C . ASP A 1 104 ? -39.896 5.419 13.843 1.00 53.16 104 ASP A C 1
ATOM 844 O O . ASP A 1 104 ? -38.729 5.803 13.789 1.00 53.16 104 ASP A O 1
ATOM 848 N N . GLU A 1 105 ? -40.718 5.528 12.797 1.00 49.44 105 GLU A N 1
ATOM 849 C CA . GLU A 1 105 ? -40.328 6.028 11.468 1.00 49.44 105 GLU A CA 1
ATOM 850 C C . GLU A 1 105 ? -39.861 7.497 11.455 1.00 49.44 105 GLU A C 1
ATOM 852 O O . GLU A 1 105 ? -39.232 7.941 10.491 1.00 49.44 105 GLU A O 1
ATOM 857 N N . ARG A 1 106 ? -40.132 8.270 12.518 1.00 50.47 106 ARG A N 1
ATOM 858 C CA . ARG A 1 106 ? -39.622 9.647 12.688 1.00 50.47 106 ARG A CA 1
ATOM 859 C C . ARG A 1 106 ? -38.212 9.683 13.276 1.00 50.47 106 ARG A C 1
ATOM 861 O O . ARG A 1 106 ? -37.560 10.726 13.234 1.00 50.47 106 ARG A O 1
ATOM 868 N N . ILE A 1 107 ? -37.729 8.562 13.806 1.00 50.84 107 ILE A N 1
ATOM 869 C CA . ILE A 1 107 ? -36.334 8.375 14.183 1.00 50.84 107 ILE A CA 1
ATOM 870 C C . ILE A 1 107 ? -35.611 7.906 12.928 1.00 50.84 107 ILE A C 1
ATOM 872 O O . ILE A 1 107 ? -35.844 6.804 12.438 1.00 50.84 107 ILE A O 1
ATOM 876 N N . ILE A 1 108 ? -34.714 8.740 12.392 1.00 50.25 108 ILE A N 1
ATOM 877 C CA . ILE A 1 108 ? -33.822 8.301 11.316 1.00 50.25 108 ILE A CA 1
ATOM 878 C C . ILE A 1 108 ? -33.064 7.086 11.861 1.00 50.25 108 ILE A C 1
ATOM 880 O O . ILE A 1 108 ? -32.339 7.241 12.851 1.00 50.25 108 ILE A O 1
ATOM 884 N N . PRO A 1 109 ? -33.209 5.890 11.262 1.00 49.56 109 PRO A N 1
ATOM 885 C CA . PRO A 1 109 ? -32.546 4.705 11.772 1.00 49.56 109 PRO A CA 1
ATOM 886 C C . PRO A 1 109 ? -31.049 4.985 11.896 1.00 49.56 109 PRO A C 1
ATOM 888 O O . PRO A 1 109 ? -30.446 5.549 10.978 1.00 49.56 109 PRO A O 1
ATOM 891 N N . LEU A 1 110 ? -30.426 4.597 13.012 1.00 48.62 110 LEU A N 1
ATOM 892 C CA . LEU A 1 110 ? -28.976 4.736 13.211 1.00 48.62 110 LEU A CA 1
ATOM 893 C C . LEU A 1 110 ? -28.180 4.175 12.018 1.00 48.62 110 LEU A C 1
ATOM 895 O O . LEU A 1 110 ? -27.107 4.677 11.711 1.00 48.62 110 LEU A O 1
ATOM 899 N N . THR A 1 111 ? -28.727 3.197 11.297 1.00 47.12 111 THR A N 1
ATOM 900 C CA . THR A 1 111 ? -28.204 2.665 10.031 1.00 47.12 111 THR A CA 1
ATOM 901 C C . THR A 1 111 ? -28.090 3.722 8.921 1.00 47.12 111 THR A C 1
ATOM 903 O O . THR A 1 111 ? -27.048 3.795 8.273 1.00 47.12 111 THR A O 1
ATOM 906 N N . ARG A 1 112 ? -29.069 4.626 8.761 1.00 49.00 112 ARG A N 1
ATOM 907 C CA . ARG A 1 112 ? -28.994 5.783 7.841 1.00 49.00 112 ARG A CA 1
ATOM 908 C C . ARG A 1 112 ? -28.094 6.916 8.346 1.00 49.00 112 ARG A C 1
ATOM 910 O O . ARG A 1 112 ? -27.498 7.605 7.530 1.00 49.00 112 ARG A O 1
ATOM 917 N N . LEU A 1 113 ? -27.953 7.110 9.661 1.00 49.91 113 LEU A N 1
ATOM 918 C CA . LEU A 1 113 ? -26.969 8.055 10.224 1.00 49.91 113 LEU A CA 1
ATOM 919 C C . LEU A 1 113 ? -25.528 7.512 10.155 1.00 49.91 113 LEU A C 1
ATOM 921 O O . LEU A 1 113 ? -24.574 8.275 10.255 1.00 49.91 113 LEU A O 1
ATOM 925 N N . ARG A 1 114 ? -25.335 6.203 9.960 1.00 49.03 114 ARG A N 1
ATOM 926 C CA . ARG A 1 114 ? -24.010 5.563 9.907 1.00 49.03 114 ARG A CA 1
A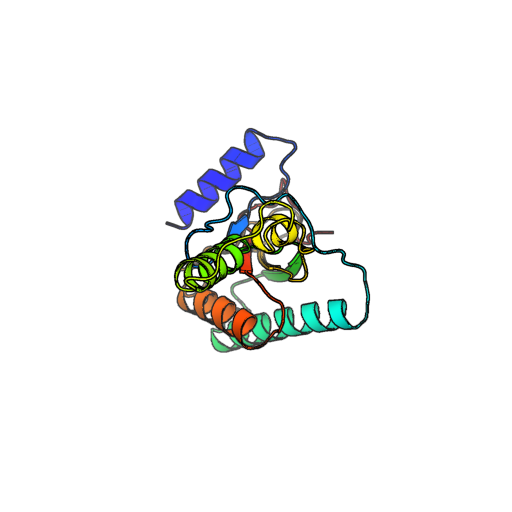TOM 927 C C . ARG A 1 114 ? -23.416 5.451 8.508 1.00 49.03 114 ARG A C 1
ATOM 929 O O . ARG A 1 114 ? -22.197 5.424 8.409 1.00 49.03 114 ARG A O 1
ATOM 936 N N . SER A 1 115 ? -24.209 5.538 7.437 1.00 49.88 115 SER A N 1
ATOM 937 C CA . SER A 1 115 ? -23.657 5.922 6.122 1.00 49.88 115 SER A CA 1
ATOM 938 C C . SER A 1 115 ? -23.080 7.352 6.132 1.00 49.88 115 SER A C 1
ATOM 940 O O . SER A 1 115 ? -22.415 7.760 5.184 1.00 49.88 115 SER A O 1
ATOM 942 N N . ILE A 1 116 ? -23.324 8.102 7.215 1.00 52.66 116 ILE A N 1
ATOM 943 C CA . ILE A 1 116 ? -22.767 9.423 7.533 1.00 52.66 116 ILE A CA 1
ATOM 944 C C . ILE A 1 116 ? -21.637 9.312 8.581 1.00 52.66 116 ILE A C 1
ATOM 946 O O . ILE A 1 116 ? -20.954 10.301 8.839 1.00 52.66 116 ILE A O 1
ATOM 950 N N . ALA A 1 117 ? -21.389 8.132 9.176 1.00 60.84 117 ALA A N 1
ATOM 951 C CA . ALA A 1 117 ? -20.279 7.956 10.110 1.00 60.84 117 ALA A CA 1
ATOM 952 C C . ALA A 1 117 ? -18.964 8.211 9.370 1.00 60.84 117 ALA A C 1
ATOM 954 O O . ALA A 1 117 ? -18.613 7.512 8.419 1.00 60.84 117 ALA A O 1
ATOM 955 N N . SER A 1 118 ? -18.266 9.258 9.798 1.00 71.94 118 SER A N 1
ATOM 956 C CA . SER A 1 118 ? -17.063 9.744 9.139 1.00 71.94 118 SER A CA 1
ATOM 957 C C . SER A 1 118 ? -15.997 8.658 9.074 1.00 71.94 118 SER A C 1
ATOM 959 O O . SER A 1 118 ? -15.670 8.063 10.099 1.00 71.94 118 SER A O 1
ATOM 961 N N . SER A 1 119 ? -15.410 8.463 7.893 1.00 82.81 119 SER A N 1
ATOM 962 C CA . SER A 1 119 ? -14.187 7.675 7.716 1.00 82.81 119 SER A CA 1
ATOM 963 C C . SER A 1 119 ? -13.123 8.071 8.752 1.00 82.81 119 SER A C 1
ATOM 965 O O . SER A 1 119 ? -12.789 9.251 8.873 1.00 82.81 119 SER A O 1
ATOM 967 N N . PHE A 1 120 ? -12.603 7.096 9.499 1.00 87.19 120 PHE A N 1
ATOM 968 C CA . PHE A 1 120 ? -11.685 7.316 10.627 1.00 87.19 120 PHE A CA 1
ATOM 969 C C . PHE A 1 120 ? -10.436 6.425 10.592 1.00 87.19 120 PHE A C 1
ATOM 971 O O . PHE A 1 120 ? -9.482 6.673 11.330 1.00 87.19 120 PHE A O 1
ATOM 978 N N . GLN A 1 121 ? -10.418 5.393 9.744 1.00 93.56 121 GLN A N 1
ATOM 979 C CA . GLN A 1 121 ? -9.260 4.512 9.572 1.00 93.56 121 GLN A CA 1
ATOM 980 C C . GLN A 1 121 ? -8.446 4.870 8.330 1.00 93.56 121 GLN A C 1
ATOM 982 O O . GLN A 1 121 ? -8.900 5.580 7.433 1.00 93.56 121 GLN A O 1
ATOM 987 N N . HIS A 1 122 ? -7.237 4.332 8.266 1.00 96.88 122 HIS A N 1
ATOM 988 C CA . HIS A 1 122 ? -6.324 4.474 7.139 1.00 96.88 122 HIS A CA 1
ATOM 989 C C . HIS A 1 122 ? -6.104 3.123 6.473 1.00 96.88 122 HIS A C 1
ATOM 991 O O . HIS A 1 122 ? -6.489 2.078 7.000 1.00 96.88 122 HIS A O 1
ATOM 997 N N . SER A 1 123 ? -5.462 3.133 5.318 1.00 98.00 123 SER A N 1
ATOM 998 C CA . SER A 1 123 ? -4.902 1.927 4.717 1.00 98.00 123 SER A CA 1
ATOM 999 C C . SER A 1 123 ? -3.427 2.134 4.432 1.00 98.00 123 SER A C 1
ATOM 1001 O O . SER A 1 123 ? -2.955 3.266 4.393 1.00 98.00 123 SER A O 1
ATOM 1003 N N . VAL A 1 124 ? -2.699 1.043 4.242 1.00 98.44 124 VAL A N 1
ATOM 1004 C CA . VAL A 1 124 ? -1.256 1.070 3.995 1.00 98.44 124 VAL A CA 1
ATOM 1005 C C . VAL A 1 124 ? -0.983 0.496 2.620 1.00 98.44 124 VAL A C 1
ATOM 1007 O O . VAL A 1 124 ? -1.492 -0.570 2.298 1.00 98.44 124 VAL A O 1
ATOM 1010 N N . VAL A 1 125 ? -0.168 1.165 1.818 1.00 98.62 125 VAL A N 1
ATOM 1011 C CA . VAL A 1 125 ? 0.329 0.649 0.545 1.00 98.62 125 VAL A CA 1
ATOM 1012 C C . VAL A 1 125 ? 1.780 0.227 0.728 1.00 98.62 125 VAL A C 1
ATOM 1014 O O . VAL A 1 125 ? 2.623 1.031 1.118 1.00 98.62 125 VAL A O 1
ATOM 1017 N N . LEU A 1 126 ? 2.071 -1.032 0.420 1.00 98.31 126 LEU A N 1
ATOM 1018 C CA . LEU A 1 126 ? 3.423 -1.557 0.294 1.00 98.31 126 LEU A CA 1
ATOM 1019 C C . LEU A 1 126 ? 3.889 -1.343 -1.145 1.00 98.31 126 LEU A C 1
ATOM 1021 O O . LEU A 1 126 ? 3.287 -1.863 -2.092 1.00 98.31 126 LEU A O 1
ATOM 1025 N N . ARG A 1 127 ? 4.962 -0.571 -1.316 1.00 97.44 127 ARG A N 1
ATOM 1026 C CA . ARG A 1 127 ? 5.483 -0.197 -2.627 1.00 97.44 127 ARG A CA 1
ATOM 1027 C C . ARG A 1 127 ? 6.829 -0.851 -2.884 1.00 97.44 127 ARG A C 1
ATOM 1029 O O . ARG A 1 127 ? 7.855 -0.207 -2.779 1.00 97.44 127 ARG A O 1
ATOM 1036 N N . THR A 1 128 ? 6.870 -2.120 -3.267 1.00 96.75 128 THR A N 1
ATOM 1037 C CA . THR A 1 128 ? 8.158 -2.701 -3.679 1.00 96.75 128 THR A CA 1
ATOM 1038 C C . THR A 1 128 ? 8.648 -2.055 -4.973 1.00 96.75 128 THR A C 1
ATOM 1040 O O . THR A 1 128 ? 7.867 -1.762 -5.883 1.00 96.75 128 THR A O 1
ATOM 1043 N N . PHE A 1 129 ? 9.953 -1.827 -5.063 1.00 95.44 129 PHE A N 1
ATOM 1044 C CA . PHE A 1 129 ? 10.561 -1.223 -6.234 1.00 95.44 129 PHE A CA 1
ATOM 1045 C C . PHE A 1 129 ? 11.902 -1.879 -6.548 1.00 95.44 129 PHE A C 1
ATOM 1047 O O . PHE A 1 129 ? 12.793 -1.967 -5.704 1.00 95.44 129 PHE A O 1
ATOM 1054 N N . LEU A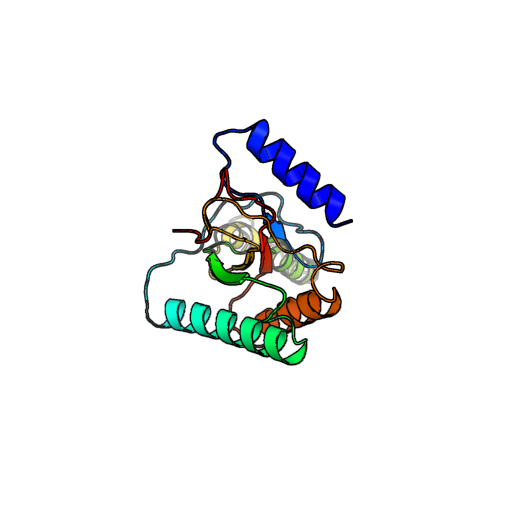 1 130 ? 12.021 -2.351 -7.786 1.00 95.44 130 LEU A N 1
ATOM 1055 C CA . LEU A 1 130 ? 13.217 -2.943 -8.364 1.00 95.44 130 LEU A CA 1
ATOM 1056 C C . LEU A 1 130 ? 13.715 -2.043 -9.481 1.00 95.44 130 LEU A C 1
ATOM 1058 O O . LEU A 1 130 ? 12.980 -1.764 -10.434 1.00 95.44 130 LEU A O 1
ATOM 1062 N N . THR A 1 131 ? 14.970 -1.625 -9.387 1.00 94.25 131 THR A N 1
ATOM 1063 C CA . THR A 1 131 ? 15.585 -0.740 -10.373 1.00 94.25 131 THR A CA 1
ATOM 1064 C C . THR A 1 131 ? 17.097 -0.935 -10.445 1.00 94.25 131 THR A C 1
ATOM 1066 O O . THR A 1 131 ? 17.719 -1.398 -9.491 1.00 94.25 131 THR A O 1
ATOM 1069 N N . LYS A 1 132 ? 17.683 -0.595 -11.599 1.00 91.06 132 LYS A N 1
ATOM 1070 C CA . LYS A 1 132 ? 19.139 -0.534 -11.807 1.00 91.06 132 LYS A CA 1
ATOM 1071 C C . LYS A 1 132 ? 19.672 0.901 -11.836 1.00 91.06 132 LYS A C 1
ATOM 1073 O O . LYS A 1 132 ? 20.847 1.105 -11.566 1.00 91.06 132 LYS A O 1
ATOM 1078 N N . ASP A 1 133 ? 18.826 1.864 -12.196 1.00 87.00 133 ASP A N 1
ATOM 1079 C CA . ASP A 1 133 ? 19.210 3.240 -12.533 1.00 87.00 133 ASP A CA 1
ATOM 1080 C C . ASP A 1 133 ? 18.283 4.302 -11.917 1.00 87.00 133 ASP A C 1
ATOM 1082 O O . ASP A 1 133 ? 18.455 5.492 -12.161 1.00 87.00 133 ASP A O 1
ATOM 1086 N N . PHE A 1 134 ? 17.272 3.879 -11.152 1.00 84.06 134 PHE A N 1
ATOM 1087 C CA . PHE A 1 134 ? 16.178 4.688 -10.608 1.00 84.06 134 PHE A CA 1
ATOM 1088 C C . PHE A 1 134 ? 15.358 5.473 -11.645 1.00 84.06 134 PHE A C 1
ATOM 1090 O O . PHE A 1 134 ? 14.389 6.131 -11.265 1.00 84.06 134 PHE A O 1
ATOM 1097 N N . MET A 1 135 ? 15.657 5.373 -12.941 1.00 86.00 135 MET A N 1
ATOM 1098 C CA . MET A 1 135 ? 14.910 6.002 -14.034 1.00 86.00 135 MET A CA 1
ATOM 1099 C C . MET A 1 135 ? 13.769 5.109 -14.496 1.00 86.00 135 MET A C 1
ATOM 1101 O O . MET A 1 135 ? 12.671 5.596 -14.766 1.00 86.00 135 MET A O 1
ATOM 1105 N N . THR A 1 136 ? 14.008 3.799 -14.515 1.00 90.62 136 THR A N 1
ATOM 1106 C CA . THR A 1 136 ? 12.997 2.780 -14.785 1.00 90.62 136 THR A CA 1
ATOM 1107 C C . THR A 1 136 ? 12.899 1.814 -13.620 1.00 90.62 136 THR A C 1
ATOM 1109 O O . THR A 1 136 ? 13.860 1.592 -12.883 1.00 90.62 136 THR A O 1
ATOM 1112 N N . GLY A 1 137 ? 11.732 1.219 -13.418 1.00 93.75 137 GLY A N 1
ATOM 1113 C CA . GLY A 1 137 ? 11.608 0.194 -12.398 1.00 93.75 137 GLY A CA 1
ATOM 1114 C C . GLY A 1 137 ? 10.284 -0.528 -12.424 1.00 93.75 137 GLY A C 1
ATOM 1115 O O . GLY A 1 137 ? 9.304 -0.097 -13.037 1.00 93.75 137 GLY A O 1
ATOM 1116 N N . ARG A 1 138 ? 10.267 -1.668 -11.752 1.00 95.56 138 ARG A N 1
ATOM 1117 C CA . ARG A 1 138 ? 9.084 -2.511 -11.637 1.00 95.56 138 ARG A CA 1
ATOM 1118 C C . ARG A 1 138 ? 8.836 -2.869 -10.179 1.00 95.56 138 ARG A C 1
ATOM 1120 O O . ARG A 1 138 ? 9.791 -2.903 -9.404 1.00 95.56 138 ARG A O 1
ATOM 1127 N N . PRO A 1 139 ? 7.590 -3.179 -9.814 1.00 96.81 139 PRO A N 1
ATOM 1128 C CA . PRO A 1 139 ? 7.328 -3.825 -8.544 1.00 96.81 139 PRO A CA 1
ATOM 1129 C C . PRO A 1 139 ? 8.040 -5.179 -8.473 1.00 96.81 139 PRO A C 1
ATOM 1131 O O . PRO A 1 139 ? 8.256 -5.849 -9.494 1.00 96.81 139 PRO A O 1
ATOM 1134 N N . ALA A 1 140 ? 8.385 -5.589 -7.259 1.00 96.75 140 ALA A N 1
ATOM 1135 C CA . ALA A 1 140 ? 8.734 -6.974 -6.992 1.00 96.75 140 ALA A CA 1
ATOM 1136 C C . ALA A 1 140 ? 7.494 -7.858 -7.175 1.00 96.75 140 ALA A C 1
ATOM 1138 O O . ALA A 1 140 ? 6.371 -7.425 -6.929 1.00 96.75 140 ALA A O 1
ATOM 1139 N N . VAL A 1 141 ? 7.694 -9.092 -7.629 1.00 96.81 141 VAL A N 1
ATOM 1140 C CA . VAL A 1 141 ? 6.598 -10.048 -7.833 1.00 96.81 141 VAL A CA 1
ATOM 1141 C C . VAL A 1 141 ? 6.581 -11.002 -6.636 1.00 96.81 141 VAL A C 1
ATOM 1143 O O . VAL A 1 141 ? 7.557 -11.741 -6.460 1.00 96.81 141 VAL A O 1
ATOM 1146 N N . PRO A 1 142 ? 5.534 -10.994 -5.787 1.00 96.50 142 PRO A N 1
ATOM 1147 C CA . PRO A 1 142 ? 5.429 -11.935 -4.673 1.00 96.50 142 PRO A CA 1
ATOM 1148 C C . PRO A 1 142 ? 5.375 -13.383 -5.177 1.00 96.50 142 PRO A C 1
ATOM 1150 O O . PRO A 1 142 ? 4.673 -13.682 -6.142 1.00 96.50 142 PRO A O 1
ATOM 1153 N N . GLY A 1 143 ? 6.119 -14.279 -4.530 1.00 94.81 143 GLY A N 1
ATOM 1154 C CA . GLY A 1 143 ? 6.301 -15.669 -4.960 1.00 94.81 143 GLY A CA 1
ATOM 1155 C C . GLY A 1 143 ? 7.419 -15.881 -5.989 1.00 94.81 143 GLY A C 1
ATOM 1156 O O . GLY A 1 143 ? 7.804 -17.021 -6.222 1.00 94.81 143 GLY A O 1
ATOM 1157 N N . GLU A 1 144 ? 7.975 -14.811 -6.568 1.00 94.25 144 GLU A N 1
ATOM 1158 C CA . GLU A 1 144 ? 9.133 -14.887 -7.473 1.00 94.25 144 GLU A CA 1
ATOM 1159 C C . GLU A 1 144 ? 10.344 -14.136 -6.909 1.00 94.25 144 GLU A C 1
ATOM 1161 O O . GLU A 1 144 ? 11.432 -14.686 -6.788 1.00 94.25 144 GLU A O 1
ATOM 1166 N N . THR A 1 145 ? 10.166 -12.857 -6.562 1.00 95.19 145 THR A N 1
ATOM 1167 C CA . THR A 1 145 ? 11.248 -12.006 -6.035 1.00 95.19 145 THR A CA 1
ATOM 1168 C C . THR A 1 145 ? 11.497 -12.264 -4.550 1.00 95.19 145 THR A C 1
ATOM 1170 O O . THR A 1 145 ? 12.620 -12.134 -4.073 1.00 95.19 145 THR A O 1
ATOM 1173 N N . PHE A 1 146 ? 10.442 -12.607 -3.818 1.00 95.56 146 PHE A N 1
ATOM 1174 C CA . PHE A 1 146 ? 10.475 -12.935 -2.398 1.00 95.56 146 PHE A CA 1
ATOM 1175 C C . PHE A 1 146 ? 9.314 -13.897 -2.071 1.00 95.56 146 PHE A C 1
ATOM 1177 O O . PHE A 1 146 ? 8.351 -13.949 -2.848 1.00 95.56 146 PHE A O 1
ATOM 1184 N N . PRO A 1 147 ? 9.377 -14.659 -0.964 1.00 96.38 147 PRO A N 1
ATOM 1185 C CA . PRO A 1 147 ? 8.344 -15.634 -0.603 1.00 96.38 147 PRO A CA 1
ATOM 1186 C C . PRO A 1 147 ? 6.958 -15.000 -0.452 1.00 96.38 147 PRO A C 1
ATOM 1188 O O . PRO A 1 147 ? 6.829 -13.906 0.093 1.00 96.38 147 PRO A O 1
ATOM 1191 N N . LEU A 1 148 ? 5.900 -15.681 -0.903 1.00 95.75 148 LEU A N 1
ATOM 1192 C CA . LEU A 1 148 ? 4.537 -15.152 -0.767 1.00 95.75 148 LEU A CA 1
ATOM 1193 C C . LEU A 1 148 ? 4.137 -14.999 0.710 1.00 95.75 148 LEU A C 1
ATOM 1195 O O . LEU A 1 148 ? 3.524 -13.995 1.067 1.00 95.75 148 LEU A O 1
ATOM 1199 N N . GLU A 1 149 ? 4.560 -15.934 1.569 1.00 96.81 149 GLU A N 1
ATOM 1200 C CA . GLU A 1 149 ? 4.286 -15.887 3.010 1.00 96.81 149 GLU A CA 1
ATOM 1201 C C . GLU A 1 149 ? 4.807 -14.614 3.692 1.00 96.81 149 GLU A C 1
ATOM 1203 O O . GLU A 1 149 ? 4.181 -14.125 4.628 1.00 96.81 149 GLU A O 1
ATOM 1208 N N . MET A 1 150 ? 5.893 -14.019 3.187 1.00 97.12 150 MET A N 1
ATOM 1209 C CA . MET A 1 150 ? 6.422 -12.752 3.695 1.00 97.12 150 MET A CA 1
ATOM 1210 C C . MET A 1 150 ? 5.396 -11.624 3.531 1.00 97.12 150 MET A C 1
ATOM 1212 O O . MET A 1 150 ? 5.237 -10.800 4.429 1.00 97.12 150 MET A O 1
ATOM 1216 N N . LEU A 1 151 ? 4.682 -11.574 2.398 1.00 97.25 151 LEU A N 1
ATOM 1217 C CA . LEU A 1 151 ? 3.653 -10.557 2.164 1.00 97.25 151 LEU A CA 1
ATOM 1218 C C . LEU A 1 151 ? 2.441 -10.763 3.077 1.00 97.25 151 LEU A C 1
ATOM 1220 O O . LEU A 1 151 ? 1.882 -9.792 3.595 1.00 97.25 151 LEU A O 1
ATOM 1224 N N . ASP A 1 152 ? 2.046 -12.018 3.279 1.00 96.81 152 ASP A N 1
ATOM 1225 C CA . ASP A 1 152 ? 0.936 -12.367 4.162 1.00 96.81 152 ASP A CA 1
ATOM 1226 C C . ASP A 1 152 ? 1.265 -12.024 5.620 1.00 96.81 152 ASP A C 1
ATOM 1228 O O . ASP A 1 152 ? 0.443 -11.410 6.306 1.00 96.81 152 ASP A O 1
ATOM 1232 N N . GLU A 1 153 ? 2.487 -12.319 6.068 1.00 98.12 153 GLU A N 1
ATOM 1233 C CA . GLU A 1 153 ? 2.986 -11.951 7.394 1.00 98.12 153 GLU A CA 1
ATOM 1234 C C . GLU A 1 153 ? 3.020 -10.427 7.580 1.00 98.12 153 GLU A C 1
ATOM 1236 O O . GLU A 1 153 ? 2.562 -9.929 8.611 1.00 98.12 153 GLU A O 1
ATOM 1241 N N . MET A 1 154 ? 3.481 -9.663 6.577 1.00 97.81 154 MET A N 1
ATOM 1242 C CA . MET A 1 154 ? 3.428 -8.192 6.606 1.00 97.81 154 MET A CA 1
ATOM 1243 C C . MET A 1 154 ? 2.005 -7.681 6.780 1.00 97.81 154 MET A C 1
ATOM 1245 O O . MET A 1 154 ? 1.741 -6.854 7.654 1.00 97.81 154 MET A O 1
ATOM 1249 N N . CYS A 1 155 ? 1.081 -8.191 5.967 1.00 97.69 155 CYS A N 1
ATOM 1250 C CA . CYS A 1 155 ? -0.318 -7.795 6.011 1.00 97.69 155 CYS A CA 1
ATOM 1251 C C . CYS A 1 155 ? -0.933 -8.070 7.392 1.00 97.69 155 CYS A C 1
ATOM 1253 O O . CYS A 1 155 ? -1.549 -7.183 7.986 1.00 97.69 155 CYS A O 1
ATOM 1255 N N . GLN A 1 156 ? -0.733 -9.274 7.932 1.00 97.69 156 GLN A N 1
ATOM 1256 C CA . GLN A 1 156 ? -1.273 -9.668 9.234 1.00 97.69 156 GLN A CA 1
ATOM 1257 C C . GLN A 1 156 ? -0.646 -8.873 10.381 1.00 97.69 156 GLN A C 1
ATOM 1259 O O . GLN A 1 156 ? -1.370 -8.380 11.250 1.00 97.69 156 GLN A O 1
ATOM 1264 N N . THR A 1 157 ? 0.675 -8.695 10.368 1.00 98.31 157 THR A N 1
ATOM 1265 C CA . THR A 1 157 ? 1.404 -7.997 11.433 1.00 98.31 157 THR A CA 1
ATOM 1266 C C . THR A 1 157 ? 1.029 -6.524 11.489 1.00 98.31 157 THR A C 1
ATOM 1268 O O . THR A 1 157 ? 0.716 -6.035 12.573 1.00 98.31 157 THR A O 1
ATOM 1271 N N . ILE A 1 158 ? 0.989 -5.827 10.347 1.00 98.38 158 ILE A N 1
ATOM 1272 C CA . ILE A 1 158 ? 0.593 -4.411 10.293 1.00 98.38 158 ILE A CA 1
ATOM 1273 C C . ILE A 1 158 ? -0.842 -4.247 10.796 1.00 98.38 158 ILE A C 1
ATOM 1275 O O . ILE A 1 158 ? -1.095 -3.419 11.667 1.00 98.38 158 ILE A O 1
ATOM 1279 N N . LYS A 1 159 ? -1.782 -5.062 10.299 1.00 96.56 159 LYS A N 1
ATOM 1280 C CA . LYS A 1 159 ? -3.193 -4.969 10.708 1.00 96.56 159 LYS A CA 1
ATOM 1281 C C . LYS A 1 159 ? -3.416 -5.270 12.189 1.00 96.56 159 LYS A C 1
ATOM 1283 O O . LYS A 1 159 ? -4.327 -4.705 12.782 1.00 96.56 159 LYS A O 1
ATOM 1288 N N . THR A 1 160 ? -2.629 -6.177 12.763 1.00 97.31 160 THR A N 1
ATOM 1289 C CA . THR A 1 160 ? -2.786 -6.596 14.163 1.00 97.31 160 THR A CA 1
ATOM 1290 C C . THR A 1 160 ? -2.136 -5.608 15.127 1.00 97.31 160 THR A C 1
ATOM 1292 O O . THR A 1 160 ? -2.704 -5.322 16.176 1.00 97.31 160 THR A O 1
ATOM 1295 N N . ASN A 1 161 ? -0.961 -5.075 14.781 1.00 97.88 161 ASN A N 1
ATOM 1296 C CA . ASN A 1 161 ? -0.146 -4.288 15.710 1.00 97.88 161 ASN A CA 1
ATOM 1297 C C . ASN A 1 161 ? -0.288 -2.772 15.539 1.00 97.88 161 ASN A C 1
ATOM 1299 O O . ASN A 1 161 ? 0.079 -2.037 16.453 1.00 97.88 161 ASN A O 1
ATOM 1303 N N . VAL A 1 162 ? -0.820 -2.286 14.411 1.00 97.88 162 VAL A N 1
ATOM 1304 C CA . VAL A 1 162 ? -1.011 -0.848 14.173 1.00 97.88 162 VAL A CA 1
ATOM 1305 C C . VAL A 1 162 ? -2.501 -0.491 14.227 1.00 97.88 162 VAL A C 1
ATOM 1307 O O . VAL A 1 162 ? -3.249 -0.798 13.292 1.00 97.88 162 VAL A O 1
ATOM 1310 N N . PRO A 1 163 ? -2.968 0.189 15.292 1.00 95.19 163 PRO A N 1
ATOM 1311 C CA . PRO A 1 163 ? -4.368 0.569 15.421 1.00 95.19 163 PRO A CA 1
ATOM 1312 C C . PRO A 1 163 ? -4.847 1.492 14.296 1.00 95.19 163 PRO A C 1
ATOM 1314 O O . PRO A 1 163 ? -4.177 2.444 13.885 1.00 95.19 163 PRO A O 1
ATOM 1317 N N . GLY A 1 164 ? -6.071 1.244 13.830 1.00 93.75 164 GLY A N 1
ATOM 1318 C CA . GLY A 1 164 ? -6.720 2.079 12.821 1.00 93.75 164 GLY A CA 1
ATOM 1319 C C . GLY A 1 164 ? -6.238 1.841 11.388 1.00 93.75 164 GLY A C 1
ATOM 1320 O O . GLY A 1 164 ? -6.474 2.706 10.544 1.00 93.75 164 GLY A O 1
ATOM 1321 N N . ILE A 1 165 ? -5.595 0.702 11.103 1.00 97.00 165 ILE A N 1
ATOM 1322 C CA . ILE A 1 165 ? -5.360 0.221 9.735 1.00 97.00 165 ILE A CA 1
ATOM 1323 C C . ILE A 1 165 ? -6.517 -0.683 9.299 1.00 97.00 165 ILE A C 1
ATOM 1325 O O . ILE A 1 165 ? -6.742 -1.749 9.865 1.00 97.00 165 ILE A O 1
ATOM 1329 N N . SER A 1 166 ? -7.240 -0.262 8.264 1.00 94.88 166 SER A N 1
ATOM 1330 C CA . SER A 1 166 ? -8.344 -1.020 7.665 1.00 94.88 166 SER A CA 1
ATOM 1331 C C . SER A 1 166 ? -7.829 -2.096 6.701 1.00 94.88 166 SER A C 1
ATOM 1333 O O . SER A 1 166 ? -8.132 -3.284 6.855 1.00 94.88 166 SER A O 1
ATOM 1335 N N . ARG A 1 167 ? -6.983 -1.716 5.733 1.00 96.81 167 ARG A N 1
ATOM 1336 C CA . ARG A 1 167 ? -6.386 -2.636 4.755 1.00 96.81 167 ARG A CA 1
ATOM 1337 C C . ARG A 1 167 ? -4.913 -2.363 4.497 1.00 96.81 167 ARG A C 1
ATOM 1339 O O . ARG A 1 167 ? -4.417 -1.254 4.678 1.00 96.81 167 ARG A O 1
ATOM 1346 N N . VAL A 1 168 ? -4.243 -3.407 4.016 1.00 98.31 168 VAL A N 1
ATOM 1347 C CA . VAL A 1 168 ? -2.917 -3.328 3.403 1.00 98.31 168 VAL A CA 1
ATOM 1348 C C . VAL A 1 168 ? -3.083 -3.603 1.909 1.00 98.31 168 VAL A C 1
ATOM 1350 O O . VAL A 1 168 ? -3.866 -4.464 1.505 1.00 98.31 168 VAL A O 1
ATOM 1353 N N . LEU A 1 169 ? -2.400 -2.823 1.089 1.00 98.44 169 LEU A N 1
ATOM 1354 C CA . LEU A 1 169 ? -2.463 -2.825 -0.361 1.00 98.44 169 LEU A CA 1
ATOM 1355 C C . LEU A 1 169 ? -1.053 -3.012 -0.923 1.00 98.44 169 LEU A C 1
ATOM 1357 O O . LEU A 1 169 ? -0.065 -2.726 -0.251 1.00 98.44 169 LEU A O 1
ATOM 1361 N N . TYR A 1 170 ? -0.962 -3.457 -2.169 1.00 98.44 170 TYR A N 1
ATOM 1362 C CA . TYR A 1 170 ? 0.291 -3.685 -2.878 1.00 98.44 170 TYR A CA 1
ATOM 1363 C C . TYR A 1 170 ? 0.311 -2.897 -4.189 1.00 98.44 170 TYR A C 1
ATOM 1365 O O . TYR A 1 170 ? -0.586 -3.067 -5.013 1.00 98.44 170 TYR A O 1
ATOM 1373 N N . ASP A 1 171 ? 1.304 -2.034 -4.403 1.00 98.38 171 ASP A N 1
ATOM 1374 C CA . ASP A 1 171 ? 1.394 -1.242 -5.640 1.00 98.38 171 ASP A CA 1
ATOM 1375 C C . ASP A 1 171 ? 1.928 -2.076 -6.810 1.00 98.38 171 ASP A C 1
ATOM 1377 O O . ASP A 1 171 ? 3.038 -2.611 -6.768 1.00 98.38 171 ASP A O 1
ATOM 1381 N N . LEU A 1 172 ? 1.138 -2.143 -7.882 1.00 98.00 172 LEU A N 1
ATOM 1382 C CA . LEU A 1 172 ? 1.411 -2.931 -9.080 1.00 98.00 172 LEU A CA 1
ATOM 1383 C C . LEU A 1 172 ? 2.065 -2.126 -10.211 1.00 98.00 172 LEU A C 1
ATOM 1385 O O . LEU A 1 172 ? 2.334 -2.659 -11.288 1.00 98.00 172 LEU A O 1
ATOM 1389 N N . THR A 1 173 ? 2.301 -0.835 -10.010 1.00 96.69 173 THR A N 1
ATOM 1390 C CA . THR A 1 173 ? 2.616 0.080 -11.109 1.00 96.69 173 THR A CA 1
ATOM 1391 C C . THR A 1 173 ? 4.109 0.103 -11.415 1.00 96.69 173 THR A C 1
ATOM 1393 O O . THR A 1 173 ? 4.925 0.123 -10.503 1.00 96.69 173 THR A O 1
ATOM 1396 N N . SER A 1 174 ? 4.523 0.135 -12.679 1.00 95.06 174 SER A N 1
ATOM 1397 C CA . SER A 1 174 ? 5.932 0.363 -13.046 1.00 95.06 174 SER A CA 1
ATOM 1398 C C . SER A 1 174 ? 6.276 1.856 -13.106 1.00 95.06 174 SER A C 1
ATOM 1400 O O . SER A 1 174 ? 5.392 2.705 -13.213 1.00 95.06 174 SER A O 1
ATOM 1402 N N . LYS A 1 175 ? 7.573 2.171 -13.058 1.00 92.75 175 LYS A N 1
ATOM 1403 C CA . LYS A 1 175 ? 8.117 3.482 -13.427 1.00 92.75 175 LYS A CA 1
ATOM 1404 C C . LYS A 1 175 ? 8.700 3.395 -14.843 1.00 92.75 175 LYS A C 1
ATOM 1406 O O . LYS A 1 175 ? 9.639 2.611 -15.024 1.00 92.75 175 LYS A O 1
ATOM 1411 N N . PRO A 1 176 ? 8.212 4.183 -15.822 1.00 89.69 176 PRO A N 1
ATOM 1412 C CA . PRO A 1 176 ? 6.966 4.981 -15.831 1.00 89.69 176 PRO A CA 1
ATOM 1413 C C . PRO A 1 176 ? 5.690 4.101 -15.934 1.00 89.69 176 PRO A C 1
ATOM 1415 O O . PRO A 1 176 ? 5.812 2.919 -16.276 1.00 89.69 176 PRO A O 1
ATOM 1418 N N . PRO A 1 177 ? 4.470 4.631 -15.664 1.00 87.62 177 PRO A N 1
ATOM 1419 C CA . PRO A 1 177 ? 4.100 6.049 -15.482 1.00 87.62 177 PRO A CA 1
ATOM 1420 C C . PRO A 1 177 ? 4.245 6.584 -14.054 1.00 87.62 177 PRO A C 1
ATOM 1422 O O . PRO A 1 177 ? 4.203 7.792 -13.850 1.00 87.62 177 PRO A O 1
ATOM 1425 N N . ALA A 1 178 ? 4.422 5.706 -13.070 1.00 88.38 178 ALA A N 1
ATOM 1426 C CA . ALA A 1 178 ? 4.557 6.104 -11.679 1.00 88.38 178 ALA A CA 1
ATOM 1427 C C . ALA A 1 178 ? 5.985 6.557 -11.333 1.00 88.38 178 ALA A C 1
ATOM 1429 O O . ALA A 1 178 ? 6.944 6.263 -12.046 1.00 88.38 178 ALA A O 1
ATOM 1430 N N . THR A 1 179 ? 6.141 7.206 -10.184 1.00 88.56 179 THR A N 1
ATOM 1431 C CA . THR A 1 179 ? 7.426 7.448 -9.513 1.00 88.56 179 THR A CA 1
ATOM 1432 C C . THR A 1 179 ? 7.687 6.385 -8.435 1.00 88.56 179 THR A C 1
ATOM 1434 O O . THR A 1 179 ? 6.825 5.542 -8.146 1.00 88.56 179 THR A O 1
ATOM 1437 N N . THR A 1 180 ? 8.897 6.383 -7.865 1.00 82.44 180 THR A N 1
ATOM 1438 C CA . THR A 1 180 ? 9.257 5.489 -6.751 1.00 82.44 180 THR A CA 1
ATOM 1439 C C . THR A 1 180 ? 8.396 5.785 -5.524 1.00 82.44 180 THR A C 1
ATOM 1441 O O . THR A 1 180 ? 7.669 4.902 -5.072 1.00 82.44 180 THR A O 1
ATOM 1444 N N . GLU A 1 181 ? 8.417 7.039 -5.071 1.00 88.81 181 GLU A N 1
ATOM 1445 C CA . GLU A 1 181 ? 7.588 7.558 -3.979 1.00 88.81 181 GLU A CA 1
ATOM 1446 C C . GLU A 1 181 ? 6.172 7.892 -4.447 1.00 88.81 181 GLU A C 1
ATOM 1448 O O . GLU A 1 181 ? 5.922 7.983 -5.646 1.00 88.81 181 GLU A O 1
ATOM 1453 N N . TRP A 1 182 ? 5.235 8.066 -3.515 1.00 88.12 182 TRP A N 1
ATOM 1454 C CA . TRP A 1 182 ? 3.848 8.458 -3.809 1.00 88.12 182 TRP A CA 1
ATOM 1455 C C . TRP A 1 182 ? 3.586 9.973 -3.718 1.00 88.12 182 TRP A C 1
ATOM 1457 O O . TRP A 1 182 ? 2.446 10.388 -3.926 1.00 88.12 182 TRP A O 1
ATOM 1467 N N . GLU A 1 183 ? 4.629 10.769 -3.472 1.00 57.31 183 GLU A N 1
ATOM 1468 C CA . GLU A 1 183 ? 4.605 12.237 -3.370 1.00 57.31 183 GLU A CA 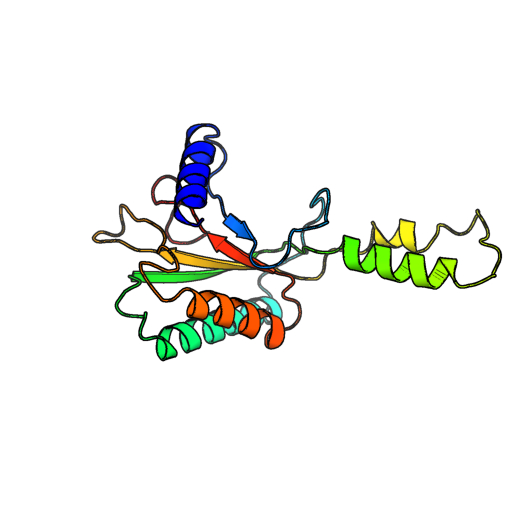1
ATOM 1469 C C . GLU A 1 183 ? 5.399 12.898 -4.505 1.00 57.31 183 GLU A C 1
ATOM 1471 O O . GLU A 1 183 ? 6.421 12.308 -4.941 1.00 57.31 183 GLU A O 1
#

Secondary structure (DSSP, 8-state):
-HHHHHHHHHHHHHH-TT----EEEPSSPP--S---------S-HHHHHHHHHHHHHHHHHHHHTTGGGT-SB--EEEES----HHHHHHHHHHHHHTS-----TTS--HHHHHTTS----EEEEE--BB-SSSSSBB---BTTTB-HHHHHHHHHHHHHHSTTEEEEEEE-PPBTTS-SS--

InterPro domains:
  IPR001674 GMP synthase, C-terminal [PF00958] (119-182)

Sequence (183 aa):
NWNELFILARLITKACHHINRVVYILGKKILDAEITQVTRTSLTQDIVDKARACDYHAMVIMKNHKAYSAISQMPVVLIPIQFDRQIYLNHHEEINNNSNEPVDERIIPLTRLRSIASSFQHSVVLRTFLTKDFMTGRPAVPGETFPLEMLDEMCQTIKTNVPGISRVLYDLTSKPPATTEWE

Radius of gyration: 19.24 Å; chains: 1; bounding box: 60×32×41 Å

pLDDT: mean 86.94, std 15.85, range [47.12, 98.62]

Organism: NCBI:txid433720